Protein AF-A0A9P9CZH7-F1 (afdb_monomer_lite)

Organism: NCBI:txid307937

Sequence (92 aa):
MWGFIGCYDGSPIPWSANMTSLSGSKDLTPKKCQDECRKKGFDLAALRNGDECYCHNTLDPVDKKLDDLQCDSRCSGDKGAKCGGSSGELAV

Secondary structure (DSSP, 8-state):
-----EEEE--SS-GGGGS-B-TT-TT--HHHHHHHHHHTT-SEEEEETTTEEEEESS--TT-EEEPGGGGBPBPSS-TTSB-B-SS-EEE-

InterPro domains:
  IPR002889 Carbohydrate-binding WSC [PF01822] (4-85)
  IPR002889 Carbohydrate-binding WSC [PS51212] (1-92)
  IPR002889 Carbohydrate-binding WSC [SM00321] (1-88)
  IPR051836 Kremen receptor [PTHR24269] (1-87)

pLDDT: mean 77.66, std 11.7, range [49.31, 89.69]

Structure (mmCIF, N/CA/C/O backbone):
data_AF-A0A9P9CZH7-F1
#
_entry.id   AF-A0A9P9CZH7-F1
#
loop_
_atom_site.group_PDB
_atom_site.id
_atom_site.type_symbol
_atom_site.label_atom_id
_atom_site.label_alt_id
_atom_site.label_comp_id
_atom_site.label_asym_id
_atom_site.label_entity_id
_atom_site.label_seq_id
_atom_site.pdbx_PDB_ins_code
_atom_site.Cartn_x
_atom_site.Cartn_y
_atom_site.Cartn_z
_atom_site.occupancy
_atom_site.B_iso_or_equiv
_atom_site.auth_seq_id
_atom_site.auth_comp_id
_atom_site.auth_asym_id
_atom_site.auth_atom_id
_atom_site.pdbx_PDB_model_num
ATOM 1 N N . MET A 1 1 ? -8.599 0.747 -13.361 1.00 51.09 1 MET A N 1
ATOM 2 C CA . MET A 1 1 ? -9.295 0.252 -12.155 1.00 51.09 1 MET A CA 1
ATOM 3 C C . MET A 1 1 ? -8.190 0.046 -11.131 1.00 51.09 1 MET A C 1
ATOM 5 O O . MET A 1 1 ? -7.309 -0.743 -11.427 1.00 51.09 1 MET A O 1
ATOM 9 N N . TRP A 1 2 ? -8.131 0.850 -10.065 1.00 71.56 2 TRP A N 1
ATOM 10 C CA . TRP A 1 2 ? -7.128 0.680 -9.001 1.00 71.56 2 TRP A CA 1
ATOM 11 C C . TRP A 1 2 ? -7.615 -0.420 -8.057 1.00 71.56 2 TRP A C 1
ATOM 13 O O . TRP A 1 2 ? -8.823 -0.534 -7.832 1.00 71.56 2 TRP A O 1
ATOM 23 N N . GLY A 1 3 ? -6.719 -1.259 -7.563 1.00 79.31 3 GLY A N 1
ATOM 24 C CA . GLY A 1 3 ? -7.087 -2.484 -6.871 1.00 79.31 3 GLY A CA 1
ATOM 25 C C . GLY A 1 3 ? -5.872 -3.146 -6.255 1.00 79.31 3 GLY A C 1
ATOM 26 O O . GLY A 1 3 ? -4.747 -2.890 -6.660 1.00 79.31 3 GLY A O 1
ATOM 27 N N . PHE A 1 4 ? -6.115 -4.006 -5.270 1.00 82.62 4 PHE A N 1
ATOM 28 C CA . PHE A 1 4 ? -5.047 -4.690 -4.558 1.00 82.62 4 PHE A CA 1
ATOM 29 C C . PHE A 1 4 ? -4.166 -5.513 -5.507 1.00 82.62 4 PHE A C 1
ATOM 31 O O . PHE A 1 4 ? -4.666 -6.388 -6.217 1.00 82.62 4 PHE A O 1
ATOM 38 N N . ILE A 1 5 ? -2.864 -5.229 -5.496 1.00 85.31 5 ILE A N 1
ATOM 39 C CA . ILE A 1 5 ? -1.863 -5.886 -6.343 1.00 85.31 5 ILE A CA 1
ATOM 40 C C . ILE A 1 5 ? -1.119 -6.960 -5.545 1.00 85.31 5 ILE A C 1
ATOM 42 O O . ILE A 1 5 ? -0.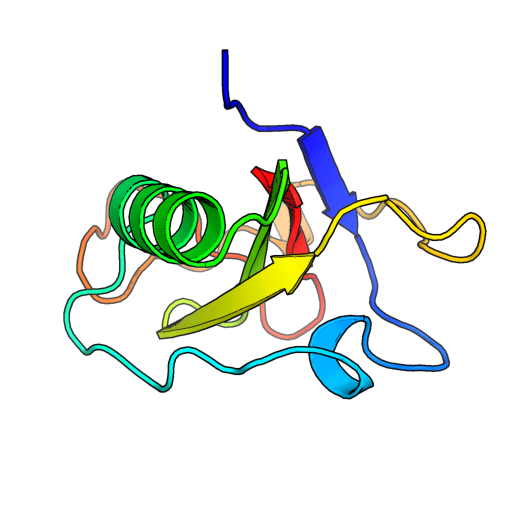947 -8.089 -6.015 1.00 85.31 5 ILE A O 1
ATOM 46 N N . GLY A 1 6 ? -0.696 -6.627 -4.324 1.00 86.06 6 GLY A N 1
ATOM 47 C CA . GLY A 1 6 ? 0.037 -7.548 -3.461 1.00 86.06 6 GLY A CA 1
ATOM 48 C C . GLY A 1 6 ? 0.681 -6.879 -2.251 1.00 86.06 6 GLY A C 1
ATOM 49 O O . GLY A 1 6 ? 0.686 -5.655 -2.122 1.00 86.06 6 GLY A O 1
ATOM 50 N N . CYS A 1 7 ? 1.225 -7.709 -1.365 1.00 88.00 7 CYS A N 1
ATOM 51 C CA . CYS A 1 7 ? 2.129 -7.296 -0.297 1.00 88.00 7 CYS A CA 1
ATOM 52 C C . CYS A 1 7 ? 3.579 -7.476 -0.757 1.00 88.00 7 CYS A C 1
ATOM 54 O O . CYS A 1 7 ? 3.915 -8.542 -1.275 1.00 88.00 7 CYS A O 1
ATOM 56 N N . TYR A 1 8 ? 4.431 -6.473 -0.574 1.00 85.25 8 TYR A N 1
ATOM 57 C CA . TYR A 1 8 ? 5.825 -6.494 -1.029 1.00 85.25 8 TYR A CA 1
ATOM 58 C C . TYR A 1 8 ? 6.776 -6.032 0.080 1.00 85.25 8 TYR A C 1
ATOM 60 O O . TYR A 1 8 ? 6.386 -5.220 0.919 1.00 85.25 8 TYR A O 1
ATOM 68 N N . ASP A 1 9 ? 8.004 -6.562 0.121 1.00 77.25 9 ASP A N 1
ATOM 69 C CA . ASP A 1 9 ? 9.077 -5.976 0.929 1.00 77.25 9 ASP A CA 1
ATOM 70 C C . ASP A 1 9 ? 9.819 -4.906 0.120 1.00 77.25 9 ASP A C 1
ATOM 72 O O . ASP A 1 9 ? 10.185 -5.120 -1.032 1.00 77.25 9 ASP A O 1
ATOM 76 N N . GLY A 1 10 ? 10.006 -3.730 0.720 1.00 59.84 10 GLY A N 1
ATOM 77 C CA . GLY A 1 10 ? 10.838 -2.663 0.172 1.00 59.84 10 GLY A CA 1
ATOM 78 C C . GLY A 1 10 ? 12.303 -2.873 0.555 1.00 59.84 10 GLY A C 1
ATOM 79 O O . GLY A 1 10 ? 12.900 -2.032 1.216 1.00 59.84 10 GLY A O 1
ATOM 80 N N . SER A 1 11 ? 12.891 -4.042 0.304 1.00 54.75 11 SER A N 1
ATOM 81 C CA . SER A 1 11 ? 14.307 -4.306 0.613 1.00 54.75 11 SER A CA 1
ATOM 82 C C . SER A 1 11 ? 15.103 -4.569 -0.667 1.00 54.75 11 SER A C 1
ATOM 84 O O . SER A 1 11 ? 14.600 -5.233 -1.565 1.00 54.75 11 SER A O 1
ATOM 86 N N . PRO A 1 12 ? 16.371 -4.115 -0.783 1.00 49.31 12 PRO A N 1
ATOM 87 C CA . PRO A 1 12 ? 17.207 -3.440 0.221 1.00 49.31 12 PRO A CA 1
ATOM 88 C C . PRO A 1 12 ? 17.019 -1.917 0.290 1.00 49.31 12 PRO A C 1
ATOM 90 O O . PRO A 1 12 ? 17.579 -1.270 1.175 1.00 49.31 12 PRO A O 1
ATOM 93 N N . ILE A 1 13 ? 16.262 -1.345 -0.642 1.00 53.78 13 ILE A N 1
ATOM 94 C CA . ILE A 1 13 ? 15.891 0.064 -0.638 1.00 53.78 13 ILE A CA 1
ATOM 95 C C . ILE A 1 13 ? 14.385 0.076 -0.396 1.00 53.78 13 ILE A C 1
ATOM 97 O O . ILE A 1 13 ? 13.671 -0.489 -1.223 1.00 53.78 13 ILE A O 1
ATOM 101 N N . PRO A 1 14 ? 13.902 0.674 0.709 1.00 54.25 14 PRO A N 1
ATOM 102 C CA . PRO A 1 14 ? 12.476 0.889 0.906 1.00 54.25 14 PRO A CA 1
ATOM 103 C C . PRO A 1 14 ? 11.940 1.527 -0.358 1.00 54.25 14 PRO A C 1
ATOM 105 O O . PRO A 1 14 ? 12.493 2.537 -0.792 1.00 54.25 14 PRO A O 1
ATOM 108 N N . TRP A 1 15 ? 10.907 0.951 -0.965 1.00 56.72 15 TRP A N 1
ATOM 109 C CA . TRP A 1 15 ? 10.250 1.552 -2.125 1.00 56.72 15 TRP A CA 1
ATOM 110 C C . TRP A 1 15 ? 9.896 3.017 -1.789 1.00 56.72 15 TRP A C 1
ATOM 112 O O . TRP A 1 15 ? 10.177 3.944 -2.551 1.00 56.72 15 TRP A O 1
ATOM 122 N N . SER A 1 16 ? 9.534 3.249 -0.521 1.00 52.50 16 SER A N 1
ATOM 123 C CA . SER A 1 16 ? 9.381 4.535 0.166 1.00 52.50 16 SER A CA 1
ATOM 124 C C . SER A 1 16 ? 10.561 5.531 0.116 1.00 52.50 16 SER A C 1
ATOM 126 O O . SER A 1 16 ? 10.352 6.715 0.386 1.00 52.50 16 SER A O 1
ATOM 128 N N . ALA A 1 17 ? 11.781 5.130 -0.253 1.00 52.81 17 ALA A N 1
ATOM 129 C CA . ALA A 1 17 ? 12.971 5.989 -0.286 1.00 52.81 17 ALA A CA 1
ATOM 130 C C . ALA A 1 17 ? 13.003 6.963 -1.480 1.00 52.81 17 ALA A C 1
ATOM 132 O O . ALA A 1 17 ? 13.652 8.005 -1.391 1.00 52.81 17 ALA A O 1
ATOM 133 N N . ASN A 1 18 ? 12.286 6.666 -2.571 1.00 51.28 18 ASN A N 1
AT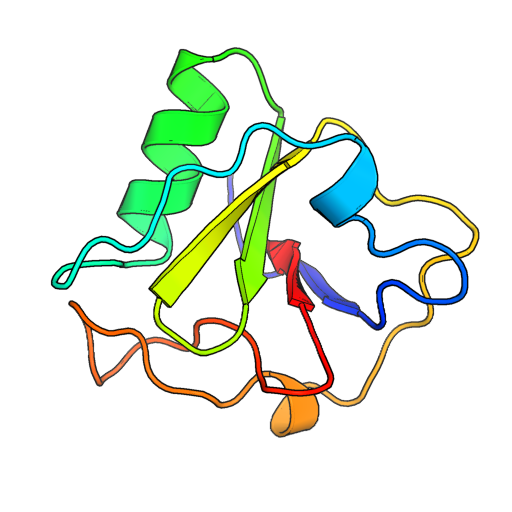OM 134 C CA . ASN A 1 18 ? 12.122 7.568 -3.725 1.00 51.28 18 ASN A CA 1
ATOM 135 C C . ASN A 1 18 ? 10.754 8.261 -3.762 1.00 51.28 18 ASN A C 1
ATOM 137 O O . ASN A 1 18 ? 10.366 8.857 -4.769 1.00 51.28 18 ASN A O 1
ATOM 141 N N . MET A 1 19 ? 9.989 8.173 -2.676 1.00 60.50 19 MET A N 1
ATOM 142 C CA . MET A 1 19 ? 8.567 8.467 -2.722 1.00 60.50 19 MET A CA 1
ATOM 143 C C . MET A 1 19 ? 8.196 9.683 -1.905 1.00 60.50 19 MET A C 1
ATOM 145 O O . MET A 1 19 ? 8.726 9.956 -0.830 1.00 60.50 19 MET A O 1
ATOM 149 N N . THR A 1 20 ? 7.206 10.410 -2.414 1.00 57.00 20 THR A N 1
ATOM 150 C CA . THR A 1 20 ? 6.562 11.462 -1.636 1.00 57.00 20 THR A CA 1
ATOM 151 C C . THR A 1 20 ? 5.712 10.796 -0.560 1.00 57.00 20 THR A C 1
ATOM 153 O O . THR A 1 20 ? 4.606 10.343 -0.849 1.00 57.00 20 THR A O 1
ATOM 156 N N . SER A 1 21 ? 6.231 10.734 0.668 1.00 60.53 21 SER A N 1
ATOM 157 C CA . SER A 1 21 ? 5.432 10.365 1.835 1.00 60.53 21 SER A CA 1
ATOM 158 C C . SER A 1 21 ? 4.302 11.377 1.992 1.00 60.53 21 SER A C 1
ATOM 160 O O . SER A 1 21 ? 4.527 12.574 2.195 1.00 60.53 21 SER A O 1
ATOM 162 N N . LEU A 1 22 ? 3.069 10.901 1.858 1.00 63.75 22 LEU A N 1
ATOM 163 C CA . LEU A 1 22 ? 1.883 11.650 2.248 1.00 63.75 22 LEU A CA 1
ATOM 164 C C . LEU A 1 22 ? 1.641 11.342 3.722 1.00 63.75 22 LEU A C 1
ATOM 166 O O . LEU A 1 22 ? 0.828 10.495 4.083 1.00 63.75 22 LEU A O 1
ATOM 170 N N . SER A 1 23 ? 2.452 11.989 4.553 1.00 56.97 23 SER A N 1
ATOM 171 C CA . SER A 1 23 ? 2.624 11.737 5.978 1.00 56.97 23 SER A CA 1
ATOM 172 C C . SER A 1 23 ? 1.316 11.476 6.734 1.00 56.97 23 SER A C 1
ATOM 174 O O . SER A 1 23 ? 0.427 12.329 6.765 1.00 56.97 23 SER A O 1
ATOM 176 N N . GLY A 1 24 ? 1.255 10.330 7.422 1.00 58.62 24 GLY A N 1
ATOM 177 C CA . GLY A 1 24 ? 0.721 10.207 8.783 1.00 58.62 24 GLY A CA 1
ATOM 178 C C . GLY A 1 24 ? -0.676 10.767 9.017 1.00 58.62 24 GLY A C 1
ATOM 179 O O . GLY A 1 24 ? -0.924 11.414 10.037 1.00 58.62 24 GLY A O 1
ATOM 180 N N . SER A 1 25 ? -1.606 10.565 8.085 1.00 59.78 25 SER A N 1
ATOM 181 C CA . SER A 1 25 ? -2.996 10.919 8.354 1.00 59.78 25 SER A CA 1
ATOM 182 C C . SER A 1 25 ? -3.537 9.957 9.407 1.00 59.78 25 SER A C 1
ATOM 184 O O . SER A 1 25 ? -3.600 8.755 9.170 1.00 59.78 25 SER A O 1
ATOM 186 N N . LYS A 1 26 ? -3.990 10.480 10.555 1.00 68.25 26 LYS A N 1
ATOM 187 C CA . LYS A 1 26 ? -4.796 9.722 11.538 1.00 68.25 26 LYS A CA 1
ATOM 188 C C . LYS A 1 26 ? -6.032 9.074 10.895 1.00 68.25 26 LYS A C 1
ATOM 190 O O . LYS A 1 26 ? -6.541 8.100 11.431 1.00 68.25 26 LYS A O 1
ATOM 195 N N . ASP A 1 27 ? -6.423 9.585 9.725 1.00 80.81 27 ASP A N 1
ATOM 196 C CA . ASP A 1 27 ? -7.518 9.103 8.894 1.00 80.81 27 ASP A CA 1
ATOM 197 C C . ASP A 1 27 ? -7.025 8.598 7.521 1.00 80.81 27 ASP A C 1
ATOM 199 O O . ASP A 1 27 ? -7.476 9.076 6.470 1.00 80.81 27 ASP A O 1
ATOM 203 N N . LEU A 1 28 ? -6.024 7.715 7.497 1.00 85.06 28 LEU A N 1
ATOM 204 C CA . LEU A 1 28 ? -5.560 7.064 6.271 1.00 85.06 28 LEU A CA 1
ATOM 205 C C . LEU A 1 28 ? -6.539 5.959 5.865 1.00 85.06 28 LEU A C 1
ATOM 207 O O . LEU A 1 28 ? -6.958 5.154 6.694 1.00 85.06 28 LEU A O 1
ATOM 211 N N . THR A 1 29 ? -6.868 5.905 4.577 1.00 87.62 29 THR A N 1
ATOM 212 C CA . THR A 1 29 ? -7.589 4.793 3.947 1.00 87.62 29 THR A CA 1
ATOM 213 C C . THR A 1 29 ? -6.910 4.463 2.618 1.00 87.62 29 THR A C 1
ATOM 215 O O . THR A 1 29 ? -6.267 5.354 2.044 1.00 87.62 29 THR A O 1
ATOM 218 N N . PRO A 1 30 ? -7.068 3.242 2.073 1.00 86.31 30 PRO A N 1
ATOM 219 C CA . PRO A 1 30 ? -6.450 2.893 0.798 1.00 86.31 30 PRO A CA 1
ATOM 220 C C . PRO A 1 30 ? -6.891 3.841 -0.312 1.00 86.31 30 PRO A C 1
ATOM 222 O O . PRO A 1 30 ? -6.063 4.427 -1.000 1.00 86.31 30 PRO A O 1
ATOM 225 N N . LYS A 1 31 ? -8.198 4.111 -0.383 1.00 87.00 31 LYS A N 1
ATOM 226 C CA . LYS A 1 31 ? -8.778 5.038 -1.355 1.00 87.00 31 LYS A CA 1
ATOM 227 C C . LYS A 1 31 ? -8.162 6.436 -1.273 1.00 87.00 31 LYS A C 1
ATOM 229 O O . LYS A 1 31 ? -7.903 7.050 -2.302 1.00 87.00 31 LYS A O 1
ATOM 234 N N . LYS A 1 32 ? -7.933 6.950 -0.062 1.00 86.81 32 LYS A N 1
ATOM 235 C CA . LYS A 1 32 ? -7.347 8.281 0.134 1.00 86.81 32 LYS A CA 1
ATOM 236 C C . LYS A 1 32 ? -5.907 8.326 -0.369 1.00 86.81 32 LYS A C 1
ATOM 238 O O . LYS A 1 32 ? -5.548 9.277 -1.052 1.0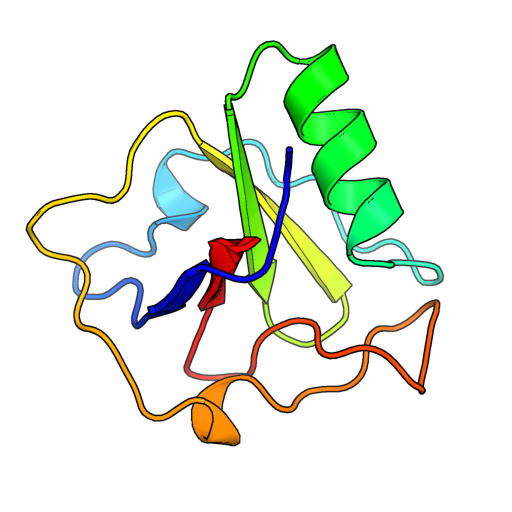0 86.81 32 LYS A O 1
ATOM 243 N N . CYS A 1 33 ? -5.121 7.287 -0.093 1.00 86.06 33 CYS A N 1
ATOM 244 C CA . CYS A 1 33 ? -3.763 7.176 -0.619 1.00 86.06 33 CYS A CA 1
ATOM 245 C C . CYS A 1 33 ? -3.762 7.123 -2.156 1.00 86.06 33 CYS A C 1
ATOM 247 O O . CYS A 1 33 ? -3.104 7.938 -2.797 1.00 86.06 33 CYS A O 1
ATOM 249 N N . GLN A 1 34 ? -4.595 6.263 -2.748 1.00 86.75 34 GLN A N 1
ATOM 250 C CA . GLN A 1 34 ? -4.760 6.159 -4.203 1.00 86.75 34 GLN A CA 1
ATOM 251 C C . GLN A 1 34 ? -5.171 7.492 -4.846 1.00 86.75 34 GLN A C 1
ATOM 253 O O . GLN A 1 34 ? -4.592 7.911 -5.846 1.00 86.75 34 GLN A O 1
ATOM 258 N N . ASP A 1 35 ? -6.161 8.187 -4.275 1.00 87.12 35 ASP A N 1
ATOM 259 C CA . ASP A 1 35 ? -6.646 9.462 -4.809 1.00 87.12 35 ASP A CA 1
ATOM 260 C C . ASP A 1 35 ? -5.551 10.537 -4.801 1.00 87.12 35 ASP A C 1
ATOM 262 O O . ASP A 1 35 ? -5.435 11.294 -5.766 1.00 87.12 35 ASP A O 1
ATOM 266 N N . GLU A 1 36 ? -4.747 10.609 -3.741 1.00 85.62 36 GLU A N 1
ATOM 267 C CA . GLU A 1 36 ? -3.641 11.564 -3.644 1.00 85.62 36 GLU A CA 1
ATOM 268 C C . GLU A 1 36 ? -2.486 11.216 -4.589 1.00 85.62 36 GLU A C 1
ATOM 270 O O . GLU A 1 36 ? -1.946 12.106 -5.252 1.00 85.62 36 GLU A O 1
ATOM 275 N N . CYS A 1 37 ? -2.152 9.933 -4.726 1.00 85.94 37 CYS A N 1
ATOM 276 C CA . CYS A 1 37 ? -1.161 9.478 -5.696 1.00 85.94 37 CYS A CA 1
ATOM 277 C C . CYS A 1 37 ? -1.599 9.797 -7.125 1.00 85.94 37 CYS A C 1
ATOM 279 O O . CYS A 1 37 ? -0.850 10.434 -7.869 1.00 85.94 37 CYS A O 1
ATOM 281 N N . ARG A 1 38 ? -2.861 9.526 -7.466 1.00 86.06 38 ARG A N 1
ATOM 282 C CA . ARG A 1 38 ? -3.433 9.892 -8.765 1.00 86.06 38 ARG A CA 1
ATOM 283 C C . ARG A 1 38 ? -3.406 11.402 -9.012 1.00 86.06 38 ARG A C 1
ATOM 285 O O . ARG A 1 38 ? -3.074 11.828 -10.113 1.00 86.06 38 ARG A O 1
ATOM 292 N N . LYS A 1 39 ? -3.728 12.235 -8.012 1.00 85.69 39 LYS A N 1
ATOM 293 C CA . LYS A 1 39 ? -3.651 13.710 -8.134 1.00 85.69 39 LYS A CA 1
ATOM 294 C C . LYS A 1 39 ? -2.237 14.199 -8.437 1.00 85.69 39 LYS A C 1
ATOM 296 O O . LYS A 1 39 ? -2.076 15.209 -9.114 1.00 85.69 39 LYS A O 1
ATOM 301 N N . LYS A 1 40 ? -1.228 13.499 -7.921 1.00 83.94 40 LYS A N 1
ATOM 302 C CA . LYS A 1 40 ? 0.189 13.785 -8.162 1.00 83.94 40 LYS A CA 1
ATOM 303 C C . LYS A 1 40 ? 0.714 13.188 -9.476 1.00 83.94 40 LYS A C 1
ATOM 305 O O . LYS A 1 40 ? 1.860 13.457 -9.818 1.00 83.94 40 LYS A O 1
ATOM 310 N N . GLY A 1 41 ? -0.112 12.439 -10.211 1.00 85.62 41 GLY A N 1
ATOM 311 C CA . GLY A 1 41 ? 0.257 11.812 -11.482 1.00 85.62 41 GLY A CA 1
ATOM 312 C C . GLY A 1 41 ? 0.946 10.456 -11.335 1.00 85.62 41 GLY A C 1
ATOM 313 O O . GLY A 1 41 ? 1.645 10.050 -12.255 1.00 85.62 41 GLY A O 1
ATOM 314 N N . PHE A 1 42 ? 0.774 9.790 -10.190 1.00 84.88 42 PHE A N 1
ATOM 315 C CA . PHE A 1 42 ? 1.273 8.440 -9.950 1.00 84.88 42 PHE A CA 1
ATOM 316 C C . PHE A 1 42 ? 0.203 7.382 -10.230 1.00 84.88 42 PHE A C 1
ATOM 318 O O . PHE A 1 42 ? -0.974 7.609 -9.937 1.00 84.88 42 PHE A O 1
ATOM 325 N N . ASP A 1 43 ? 0.628 6.225 -10.737 1.00 84.06 43 ASP A N 1
ATOM 326 C CA . ASP A 1 43 ? -0.251 5.104 -11.106 1.00 84.06 43 ASP A CA 1
ATOM 327 C C . ASP A 1 43 ? -0.403 4.031 -10.015 1.00 84.06 43 ASP A C 1
ATOM 329 O O . ASP A 1 43 ? -1.293 3.185 -10.111 1.00 84.06 43 ASP A O 1
ATOM 333 N N . LEU A 1 44 ? 0.440 4.068 -8.980 1.00 83.31 44 LEU A N 1
ATOM 334 C CA . LEU A 1 44 ? 0.465 3.119 -7.869 1.00 83.31 44 LEU A CA 1
ATOM 335 C C . LEU A 1 44 ? 0.488 3.830 -6.520 1.00 83.31 44 LEU A C 1
ATOM 337 O O . LEU A 1 44 ? 1.117 4.883 -6.353 1.00 83.31 44 LEU A O 1
ATOM 341 N N . ALA A 1 45 ? -0.144 3.201 -5.532 1.00 85.88 45 ALA A N 1
ATOM 342 C CA . ALA A 1 45 ? -0.046 3.579 -4.134 1.00 85.88 45 ALA A CA 1
ATOM 343 C C . ALA A 1 45 ? 0.440 2.391 -3.302 1.00 85.88 45 ALA A C 1
ATOM 345 O O . ALA A 1 45 ? -0.003 1.262 -3.493 1.00 85.88 45 ALA A O 1
ATOM 346 N N . ALA A 1 46 ? 1.310 2.658 -2.334 1.00 85.38 46 ALA A N 1
ATOM 347 C CA . ALA A 1 46 ? 1.657 1.706 -1.298 1.00 85.38 46 ALA A CA 1
ATOM 348 C C . ALA A 1 46 ? 1.324 2.254 0.078 1.00 85.38 46 ALA A C 1
ATOM 350 O O . ALA A 1 46 ? 1.558 3.425 0.383 1.00 85.38 46 ALA A O 1
ATOM 351 N N . LEU A 1 47 ? 0.798 1.376 0.918 1.00 85.88 47 LEU A N 1
ATOM 352 C CA . LEU A 1 47 ? 0.459 1.677 2.298 1.00 85.88 47 LEU A CA 1
ATOM 353 C C . LEU A 1 47 ? 1.387 0.894 3.214 1.00 85.88 47 LEU A C 1
ATOM 355 O O . LEU A 1 47 ? 1.651 -0.284 2.963 1.00 85.88 47 LEU A O 1
ATOM 359 N N . ARG A 1 48 ? 1.848 1.525 4.288 1.00 83.75 48 ARG A N 1
ATOM 360 C CA . ARG A 1 48 ? 2.725 0.891 5.272 1.00 83.75 48 ARG A CA 1
ATOM 361 C C . ARG A 1 48 ? 2.286 1.247 6.681 1.00 83.75 48 ARG A C 1
ATOM 363 O O . ARG A 1 48 ? 1.787 2.342 6.934 1.00 83.75 48 ARG A O 1
ATOM 370 N N . ASN A 1 49 ? 2.455 0.288 7.588 1.00 82.38 49 ASN A N 1
ATOM 371 C CA . ASN A 1 49 ? 2.260 0.459 9.028 1.00 82.38 49 ASN A CA 1
ATOM 372 C C . ASN A 1 49 ? 0.878 1.005 9.474 1.00 82.38 49 ASN A C 1
ATOM 374 O O . ASN A 1 49 ? 0.687 1.359 10.635 1.00 82.38 49 ASN A O 1
ATOM 378 N N . GLY A 1 50 ? -0.120 1.036 8.588 1.00 84.06 50 GLY A N 1
ATOM 379 C CA . GLY A 1 50 ? -1.460 1.544 8.883 1.00 84.06 50 GLY A CA 1
ATOM 380 C C . GLY A 1 50 ? -1.643 3.057 8.725 1.00 84.06 50 GLY A C 1
ATOM 381 O O . GLY A 1 50 ? -2.786 3.514 8.660 1.00 84.06 50 GLY A O 1
ATOM 382 N N . ASP A 1 51 ? -0.573 3.841 8.646 1.00 83.62 51 ASP A N 1
ATOM 383 C CA . ASP A 1 51 ? -0.624 5.308 8.637 1.00 83.62 51 ASP A CA 1
ATOM 384 C C . ASP A 1 51 ? 0.342 5.979 7.650 1.00 83.62 51 ASP A C 1
ATOM 386 O O . ASP A 1 51 ? 0.283 7.200 7.473 1.00 83.62 51 ASP A O 1
ATOM 390 N N . GLU A 1 52 ? 1.155 5.202 6.938 1.00 81.75 52 GLU A N 1
ATOM 391 C CA . GLU A 1 52 ? 2.050 5.694 5.898 1.00 81.75 52 GLU A CA 1
ATOM 392 C C . GLU A 1 52 ? 1.479 5.410 4.503 1.00 81.75 52 GLU A C 1
ATOM 394 O O . GLU A 1 52 ? 0.915 4.346 4.233 1.00 81.75 52 GLU A O 1
ATOM 399 N N . CYS A 1 53 ? 1.636 6.384 3.608 1.00 84.31 53 CYS A N 1
ATOM 400 C CA . CYS A 1 53 ? 1.196 6.327 2.221 1.00 84.31 53 CYS A CA 1
ATOM 401 C C . CYS A 1 53 ? 2.319 6.804 1.308 1.00 84.31 53 CYS A C 1
ATOM 403 O O . CYS A 1 53 ? 2.915 7.862 1.540 1.00 84.31 53 CYS A O 1
ATOM 405 N N . TYR A 1 54 ? 2.545 6.054 0.239 1.00 82.44 54 TYR A N 1
ATOM 406 C CA . TYR A 1 54 ? 3.585 6.316 -0.735 1.00 82.44 54 TYR A CA 1
ATOM 407 C C . TYR A 1 54 ? 3.036 6.169 -2.160 1.00 82.44 54 TYR A C 1
ATOM 409 O O . TYR A 1 54 ? 2.274 5.251 -2.436 1.00 82.44 54 TYR A O 1
ATOM 417 N N . CYS A 1 55 ? 3.445 7.048 -3.080 1.00 83.12 55 CYS A N 1
ATOM 418 C CA . CYS A 1 55 ? 3.060 7.015 -4.499 1.00 83.12 55 CYS A CA 1
ATOM 419 C C . CYS A 1 55 ? 4.192 6.626 -5.470 1.00 83.12 55 CYS A C 1
ATOM 421 O O . CYS A 1 55 ? 5.275 7.214 -5.396 1.00 83.12 55 CYS A O 1
ATOM 423 N N . HIS A 1 56 ? 3.943 5.687 -6.392 1.00 78.88 56 HIS A N 1
ATOM 424 C CA . HIS A 1 56 ? 4.890 5.291 -7.449 1.00 78.88 56 HIS A CA 1
ATOM 425 C C . HIS A 1 56 ? 4.218 5.097 -8.808 1.00 78.88 56 HIS A C 1
ATOM 427 O O . HIS A 1 56 ? 3.002 5.175 -8.924 1.00 78.88 56 HIS A O 1
ATOM 433 N N . ASN A 1 57 ? 5.013 4.832 -9.843 1.00 79.25 57 ASN A N 1
ATOM 434 C CA . ASN A 1 57 ? 4.497 4.534 -11.183 1.00 79.25 57 ASN A CA 1
ATOM 435 C C . ASN A 1 57 ? 4.590 3.052 -11.550 1.00 79.25 57 ASN A C 1
ATOM 437 O O . ASN A 1 57 ? 3.806 2.571 -12.361 1.00 79.25 57 ASN A O 1
ATOM 441 N N . THR A 1 58 ? 5.541 2.322 -10.971 1.00 76.12 58 THR A N 1
ATOM 442 C CA . THR A 1 58 ? 5.855 0.939 -11.350 1.00 76.12 58 THR A CA 1
ATOM 443 C C . THR A 1 58 ? 6.257 0.135 -10.128 1.00 76.12 58 THR A C 1
ATOM 445 O O . THR A 1 58 ? 6.854 0.706 -9.234 1.00 76.12 58 THR A O 1
ATOM 448 N N . LEU A 1 59 ? 5.965 -1.166 -10.093 1.00 72.75 59 LEU A N 1
ATOM 449 C CA . LEU A 1 59 ? 6.617 -2.084 -9.152 1.00 72.75 59 LEU A CA 1
ATOM 450 C C . LEU A 1 59 ? 8.054 -2.315 -9.607 1.00 72.75 59 LEU A C 1
ATOM 452 O O . LEU A 1 59 ? 8.280 -2.583 -10.793 1.00 72.75 59 LEU A O 1
ATOM 456 N N . ASP A 1 60 ? 9.005 -2.197 -8.689 1.00 69.75 60 ASP A N 1
ATOM 457 C CA . ASP A 1 60 ? 10.401 -2.435 -9.005 1.00 69.75 60 ASP A CA 1
ATOM 458 C C . ASP A 1 60 ? 10.640 -3.949 -9.124 1.00 69.75 60 ASP A C 1
ATOM 460 O O . ASP A 1 60 ? 10.104 -4.748 -8.356 1.00 69.75 60 ASP A O 1
ATOM 464 N N . PRO A 1 61 ? 11.472 -4.405 -10.077 1.00 61.66 61 PRO A N 1
ATOM 465 C CA . PRO A 1 61 ? 11.731 -5.833 -10.272 1.00 61.66 61 PRO A CA 1
ATOM 466 C C . PRO A 1 61 ? 12.468 -6.488 -9.093 1.00 61.66 61 PRO A C 1
ATOM 468 O O . PRO A 1 61 ? 12.595 -7.712 -9.061 1.00 61.66 61 PRO A O 1
ATOM 471 N N . VAL A 1 62 ? 12.977 -5.688 -8.152 1.00 63.41 62 VAL A N 1
ATOM 472 C CA . VAL A 1 62 ? 13.602 -6.156 -6.909 1.00 63.41 62 VAL A CA 1
ATOM 473 C C . VAL A 1 62 ? 12.591 -6.362 -5.779 1.00 63.41 62 VAL A C 1
ATOM 475 O O . VAL A 1 62 ? 12.946 -6.998 -4.789 1.00 63.41 62 VAL A O 1
ATOM 478 N N . ASP A 1 63 ? 11.349 -5.891 -5.939 1.00 71.38 63 ASP A N 1
ATOM 479 C CA . ASP A 1 63 ? 10.309 -5.999 -4.921 1.00 71.38 63 ASP A CA 1
ATOM 480 C C . ASP A 1 63 ? 9.946 -7.465 -4.703 1.00 71.38 63 ASP A C 1
ATOM 482 O O . ASP A 1 63 ? 9.409 -8.164 -5.577 1.00 71.38 63 ASP A O 1
ATOM 486 N N . LYS A 1 64 ? 10.216 -7.958 -3.499 1.00 78.81 64 LYS A N 1
ATOM 487 C CA . LYS A 1 64 ? 9.885 -9.330 -3.151 1.00 78.81 64 LYS A CA 1
ATOM 488 C C . LYS A 1 64 ? 8.448 -9.389 -2.667 1.00 78.81 64 LYS A C 1
ATOM 490 O O . LYS A 1 64 ? 8.106 -8.847 -1.619 1.00 78.81 64 LYS A O 1
ATOM 495 N N . LYS A 1 65 ? 7.607 -10.120 -3.400 1.00 83.00 65 LYS A N 1
ATOM 496 C CA . LYS A 1 65 ? 6.245 -10.409 -2.950 1.00 83.00 65 LYS A CA 1
ATOM 497 C C . LYS A 1 65 ? 6.280 -11.191 -1.632 1.00 83.00 65 LYS A C 1
ATOM 499 O O . LYS A 1 65 ? 6.905 -12.251 -1.542 1.00 83.00 65 LYS A O 1
ATOM 504 N N . LEU A 1 66 ? 5.596 -10.664 -0.630 1.00 84.31 66 LEU A N 1
ATOM 505 C CA . LEU A 1 66 ? 5.368 -11.285 0.666 1.00 84.31 66 LEU A CA 1
ATOM 506 C C . LEU A 1 66 ? 4.000 -11.972 0.705 1.00 84.31 66 LEU A C 1
ATOM 508 O O . LEU A 1 66 ? 3.166 -11.821 -0.189 1.00 84.31 66 LEU A O 1
ATOM 512 N N . ASP A 1 67 ? 3.773 -12.725 1.777 1.00 85.88 67 ASP A N 1
ATOM 513 C CA . ASP A 1 67 ? 2.435 -13.181 2.134 1.00 85.88 67 ASP A CA 1
ATOM 514 C C . ASP A 1 67 ? 1.547 -11.972 2.481 1.00 85.88 67 ASP A C 1
ATOM 516 O O . ASP A 1 67 ? 1.982 -11.063 3.190 1.00 85.88 67 ASP A O 1
ATOM 520 N N . ASP A 1 68 ? 0.295 -11.967 2.021 1.00 84.25 68 ASP A N 1
ATOM 521 C CA . ASP A 1 68 ? -0.670 -10.891 2.279 1.00 84.25 68 ASP A CA 1
ATOM 522 C C . ASP A 1 68 ? -0.947 -10.677 3.779 1.00 84.25 68 ASP A C 1
ATOM 524 O O . ASP A 1 68 ? -1.444 -9.616 4.174 1.00 84.25 68 ASP A O 1
ATOM 528 N N . LEU A 1 69 ? -0.633 -11.665 4.623 1.00 85.75 69 LEU A N 1
ATOM 529 C CA . LEU A 1 69 ? -0.665 -11.566 6.084 1.00 85.75 69 LEU A CA 1
ATOM 530 C C . LEU A 1 69 ? 0.408 -10.622 6.639 1.00 85.75 69 LEU A C 1
ATOM 532 O O . LEU A 1 69 ? 0.233 -10.084 7.724 1.00 85.75 69 LEU A O 1
ATOM 536 N N . GLN A 1 70 ? 1.502 -10.380 5.912 1.00 85.25 70 GLN A N 1
ATOM 537 C CA . GLN A 1 70 ? 2.524 -9.400 6.306 1.00 85.25 70 GLN A CA 1
ATOM 538 C C . GLN A 1 70 ? 2.065 -7.951 6.084 1.00 85.25 70 GLN A C 1
ATOM 540 O O . GLN A 1 70 ? 2.702 -7.024 6.582 1.00 85.25 70 GLN A O 1
ATOM 545 N N . CYS A 1 71 ? 0.954 -7.760 5.366 1.00 87.81 71 CYS A N 1
ATOM 546 C CA . CYS A 1 71 ? 0.332 -6.469 5.101 1.00 87.81 71 CYS A CA 1
ATOM 547 C C . CYS A 1 71 ? -1.081 -6.362 5.706 1.00 87.81 71 CYS A C 1
ATOM 549 O O . CYS A 1 71 ? -1.988 -5.785 5.100 1.00 87.81 71 CYS A O 1
ATOM 551 N N . ASP A 1 72 ? -1.297 -6.946 6.887 1.00 88.25 72 ASP A N 1
ATOM 552 C CA . ASP A 1 72 ? -2.600 -6.997 7.562 1.00 88.25 72 ASP A CA 1
ATOM 553 C C . ASP A 1 72 ? -2.865 -5.844 8.548 1.00 88.25 72 ASP A C 1
ATOM 555 O O . ASP A 1 72 ? -3.917 -5.808 9.198 1.00 88.25 72 ASP A O 1
ATOM 559 N N . SER A 1 73 ? -1.949 -4.880 8.659 1.00 88.81 73 SER A N 1
ATOM 560 C CA . SER A 1 73 ? -2.113 -3.760 9.578 1.00 88.81 73 SER A CA 1
ATOM 561 C C . SER A 1 73 ? -3.298 -2.908 9.168 1.00 88.81 73 SER A C 1
ATOM 563 O O . SER A 1 73 ? -3.490 -2.545 8.006 1.00 88.81 73 SER A O 1
ATOM 565 N N . ARG A 1 74 ? -4.118 -2.586 10.164 1.00 89.69 74 ARG A N 1
ATOM 566 C CA . ARG A 1 74 ? -5.336 -1.807 9.969 1.00 89.69 74 ARG A CA 1
ATOM 567 C C . ARG A 1 74 ? -4.994 -0.363 9.671 1.00 89.69 74 ARG A C 1
ATOM 569 O O . ARG A 1 74 ? -4.175 0.233 10.373 1.00 89.69 74 ARG A O 1
ATOM 576 N N . CYS A 1 75 ? -5.705 0.224 8.719 1.00 88.69 75 CYS A N 1
ATOM 577 C CA . CYS A 1 75 ? -5.564 1.643 8.451 1.00 88.69 75 CYS A CA 1
ATOM 578 C C . CYS A 1 75 ? -5.956 2.482 9.678 1.00 88.69 75 CYS A C 1
ATOM 580 O O . CYS A 1 75 ? -6.778 2.094 10.522 1.00 88.69 75 CYS A O 1
ATOM 582 N N . SER A 1 76 ? -5.359 3.658 9.807 1.00 86.81 76 SER A 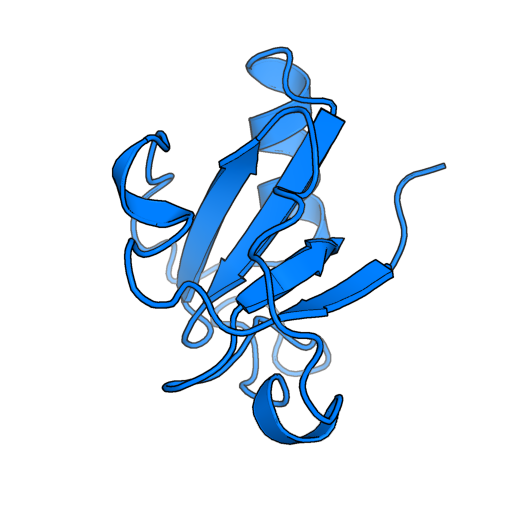N 1
ATOM 583 C CA . SER A 1 76 ? -5.673 4.605 10.873 1.00 86.81 76 SER A CA 1
ATOM 584 C C . SER A 1 76 ? -7.110 5.138 10.743 1.00 86.81 76 SER A C 1
ATOM 586 O O . SER A 1 76 ? -7.826 5.128 11.744 1.00 86.81 76 SER A O 1
ATOM 588 N N . GLY A 1 77 ? -7.557 5.450 9.518 1.00 85.56 77 GLY A N 1
ATOM 589 C CA . GLY A 1 77 ? -8.889 5.984 9.196 1.00 85.56 77 GLY A CA 1
ATOM 590 C C . GLY A 1 77 ? -9.943 4.973 8.762 1.00 85.56 77 GLY A C 1
ATOM 591 O O . GLY A 1 77 ? -11.108 5.333 8.631 1.00 85.56 77 GLY A O 1
ATOM 592 N N . ASP A 1 78 ? -9.554 3.719 8.538 1.00 86.00 78 ASP A N 1
ATOM 593 C CA . ASP A 1 78 ? -10.481 2.630 8.231 1.00 86.00 78 ASP A CA 1
ATOM 594 C C . ASP A 1 78 ? -9.968 1.314 8.823 1.00 86.00 78 ASP A C 1
ATOM 596 O O . ASP A 1 78 ? -9.083 0.652 8.281 1.00 86.00 78 ASP A O 1
ATOM 600 N N . LYS A 1 79 ? -10.540 0.915 9.962 1.00 84.31 79 LYS A N 1
ATOM 601 C CA . LYS A 1 79 ? -10.148 -0.317 10.661 1.00 84.31 79 LYS A CA 1
ATOM 602 C C . LYS A 1 79 ? -10.580 -1.597 9.938 1.00 84.31 79 LYS A C 1
ATOM 604 O O . LYS A 1 79 ? -10.110 -2.667 10.327 1.00 84.31 79 LYS A O 1
ATOM 609 N N . GLY A 1 80 ? -11.458 -1.502 8.937 1.00 86.56 80 GLY A N 1
ATOM 610 C CA . GLY A 1 80 ? -11.859 -2.618 8.080 1.00 86.56 80 GLY A CA 1
ATOM 611 C C . GLY A 1 80 ? -10.924 -2.836 6.890 1.00 86.56 80 GLY A C 1
ATOM 612 O O . GLY A 1 80 ? -10.949 -3.909 6.290 1.00 86.56 80 GLY A O 1
ATOM 613 N N . ALA A 1 81 ? -10.080 -1.854 6.571 1.00 87.62 81 ALA A N 1
ATOM 614 C CA . ALA A 1 81 ? -9.139 -1.917 5.465 1.00 87.62 81 ALA A CA 1
ATOM 615 C C . ALA A 1 81 ? -7.715 -2.280 5.918 1.00 87.62 81 ALA A C 1
ATOM 617 O O . ALA A 1 81 ? -7.277 -1.962 7.029 1.00 87.62 81 ALA A O 1
ATOM 618 N N . LYS A 1 82 ? -6.985 -2.934 5.010 1.00 88.69 82 LYS A N 1
ATOM 619 C CA . LYS A 1 82 ? -5.556 -3.228 5.146 1.00 88.69 82 LYS A CA 1
ATOM 620 C C . LYS A 1 82 ? -4.734 -2.040 4.648 1.00 88.69 82 LYS A C 1
ATOM 622 O O . LYS A 1 82 ? -5.064 -1.465 3.614 1.00 88.69 82 LYS A O 1
ATOM 627 N N . CYS A 1 83 ? -3.661 -1.707 5.356 1.00 88.00 83 CYS A N 1
ATOM 628 C CA . CYS A 1 83 ? -2.749 -0.608 5.042 1.00 88.00 83 CYS A CA 1
ATOM 629 C C . CYS A 1 83 ? -1.281 -0.995 5.301 1.00 88.00 83 CYS A C 1
ATOM 631 O O . CYS A 1 83 ? -0.535 -0.266 5.956 1.00 88.00 83 CYS A O 1
ATOM 633 N N . GLY A 1 84 ? -0.869 -2.157 4.790 1.00 86.62 84 GLY A N 1
ATOM 634 C CA . GLY A 1 84 ? 0.510 -2.635 4.905 1.00 86.62 84 GLY A CA 1
ATOM 635 C C . GLY A 1 84 ? 0.791 -3.296 6.242 1.00 86.62 84 GLY A C 1
ATOM 636 O O . GLY A 1 84 ? -0.114 -3.800 6.895 1.00 86.62 84 GLY A O 1
ATOM 637 N N . GLY A 1 85 ? 2.054 -3.329 6.633 1.00 83.19 85 GLY A N 1
ATOM 638 C CA . GLY A 1 85 ? 2.523 -3.870 7.899 1.00 83.19 85 GLY A CA 1
ATOM 639 C C . GLY A 1 85 ? 3.889 -3.317 8.269 1.00 83.19 85 GLY A C 1
ATOM 640 O O . GLY A 1 85 ? 4.478 -2.528 7.533 1.00 83.19 85 GLY A O 1
ATOM 641 N N . SER A 1 86 ? 4.400 -3.712 9.432 1.00 74.31 86 SER A N 1
ATOM 642 C CA . SER A 1 86 ? 5.712 -3.251 9.909 1.00 74.31 86 SER A CA 1
ATOM 643 C C . SER A 1 86 ? 6.859 -3.702 8.995 1.00 74.31 86 SER A C 1
ATOM 645 O O . SER A 1 86 ? 7.894 -3.040 8.924 1.00 74.31 86 SER A O 1
ATOM 647 N N . SER A 1 87 ? 6.657 -4.813 8.282 1.00 70.88 87 SER A N 1
ATOM 648 C CA . SER A 1 87 ? 7.650 -5.450 7.409 1.00 70.88 87 SER A CA 1
ATOM 649 C C . SER A 1 87 ? 7.229 -5.524 5.937 1.00 70.88 87 SER A C 1
ATOM 651 O O . SER A 1 87 ? 8.043 -5.937 5.120 1.00 70.88 87 SER A O 1
ATOM 653 N N . GLY A 1 88 ? 5.995 -5.133 5.596 1.00 75.38 88 GLY A N 1
ATOM 654 C CA . GLY A 1 88 ? 5.450 -5.237 4.242 1.00 75.38 88 GLY A CA 1
ATOM 655 C C . GLY A 1 88 ? 4.662 -3.999 3.820 1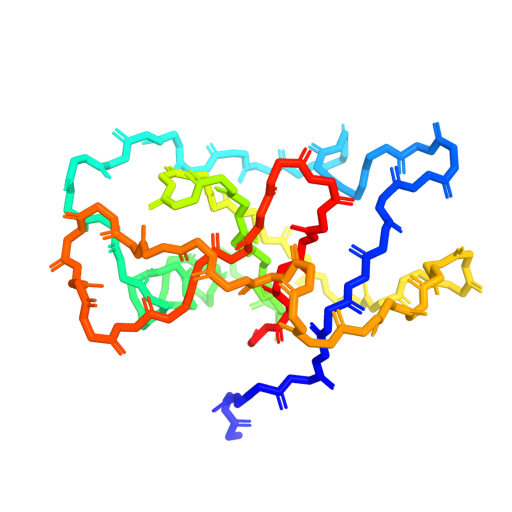.00 75.38 88 GLY A C 1
ATOM 656 O O . GLY A 1 88 ? 3.929 -3.406 4.611 1.00 75.38 88 GLY A O 1
ATOM 657 N N . GLU A 1 89 ? 4.804 -3.612 2.562 1.00 80.19 89 GLU A N 1
ATOM 658 C CA . GLU A 1 89 ? 4.092 -2.514 1.914 1.00 80.19 89 GLU A CA 1
ATOM 659 C C . GLU A 1 89 ? 2.935 -3.091 1.076 1.00 80.19 89 GLU A C 1
ATOM 661 O O . GLU A 1 89 ? 3.112 -4.018 0.283 1.00 80.19 89 GLU A O 1
ATOM 666 N N . LEU A 1 90 ? 1.715 -2.582 1.281 1.00 80.31 90 LEU A N 1
ATOM 667 C CA . LEU A 1 90 ? 0.518 -3.019 0.556 1.00 80.31 90 LEU A CA 1
ATOM 668 C C . LEU A 1 90 ? 0.355 -2.184 -0.714 1.00 80.31 90 LEU A C 1
ATOM 670 O O . LEU A 1 90 ? -0.017 -1.015 -0.611 1.00 80.31 90 LEU A O 1
ATOM 674 N N . ALA A 1 91 ? 0.578 -2.785 -1.881 1.00 82.06 91 ALA A N 1
ATOM 675 C CA . ALA A 1 91 ? 0.407 -2.139 -3.180 1.00 82.06 91 ALA A CA 1
ATOM 676 C C . ALA A 1 91 ? -1.055 -2.223 -3.655 1.00 82.06 91 ALA A C 1
ATOM 678 O O . ALA A 1 91 ? -1.639 -3.316 -3.720 1.00 82.06 91 ALA A O 1
ATOM 679 N N . VAL A 1 92 ? -1.646 -1.068 -3.976 1.00 75.88 92 VAL A N 1
ATOM 680 C CA . VAL A 1 92 ? -3.061 -0.887 -4.351 1.00 75.88 92 VAL A CA 1
ATOM 681 C C . VAL A 1 92 ? -3.259 0.135 -5.466 1.00 75.88 92 VAL A C 1
ATOM 683 O O . VAL A 1 92 ? -2.373 0.993 -5.676 1.00 75.88 92 VAL A O 1
#

Foldseek 3Di:
DFDWDAKWFCPPHHPQNPWDKPFFDLQDDPVVLCVVLVVVVAPKWKFAAQGIITGHNDDDPPIHGDDCVQQQHAHSNGRPDTGGHNGIITMD

Radius of gyration: 11.41 Å; chains: 1; bounding box: 29×27×24 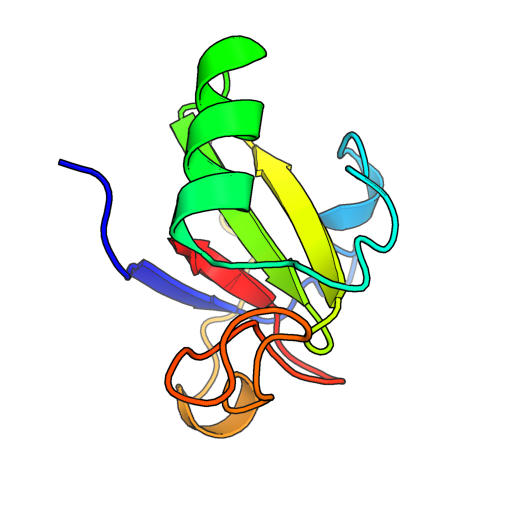Å